Protein AF-A0A3B3XGP6-F1 (afdb_monomer_lite)

Foldseek 3Di:
DVVVVVVVVVVPDDDPPPDDDDDPDDPPHPDDDDDDDDDDDDDDDDDDDDDDDDDDDDDDPDPDDDDDPDDD

Radius of gyration: 27.96 Å; chains: 1; bounding box: 34×48×77 Å

Organism: NCBI:txid48701

pLDDT: mean 72.14, std 15.5, range [37.72, 93.5]

Sequence (72 aa):
MLLLFALCSSVAQGAEGRCSPADPAGAQHPVRALLERVQAGRGCAAREQGNKETHVIALQRATNSPENMSCI

Secondary structure (DSSP, 8-state):
-HHHHHHHHHHSS-----PPPPPPPPTT-S-----------S----PPSSS--------PPPSS--S-----

Structure (mmCIF, N/CA/C/O backbone):
data_AF-A0A3B3XGP6-F1
#
_entry.id   AF-A0A3B3XGP6-F1
#
loop_
_atom_site.group_PDB
_atom_site.id
_atom_site.type_symbol
_atom_site.label_atom_id
_atom_site.label_alt_id
_atom_site.label_comp_id
_atom_site.label_asym_id
_atom_site.label_entity_id
_atom_site.label_seq_id
_atom_site.pdbx_PDB_ins_code
_atom_site.Cartn_x
_atom_site.Cartn_y
_atom_site.Cartn_z
_atom_site.occupancy
_atom_site.B_iso_or_equiv
_atom_site.auth_seq_id
_atom_site.auth_comp_id
_atom_site.auth_asym_id
_atom_site.auth_atom_id
_atom_site.pdbx_PDB_model_num
ATOM 1 N N . MET A 1 1 ? 11.408 33.540 -53.829 1.00 61.38 1 MET A N 1
ATOM 2 C CA . MET A 1 1 ? 10.826 34.156 -52.612 1.00 61.38 1 MET A CA 1
ATOM 3 C C . MET A 1 1 ? 9.440 33.611 -52.257 1.00 61.38 1 MET A C 1
ATOM 5 O O . MET A 1 1 ? 9.210 33.406 -51.081 1.00 61.38 1 MET A O 1
ATOM 9 N N . LEU A 1 2 ? 8.545 33.296 -53.208 1.00 58.38 2 LEU A N 1
ATOM 10 C CA . LEU A 1 2 ? 7.267 32.616 -52.896 1.00 58.38 2 LEU A CA 1
ATOM 11 C C . LEU A 1 2 ? 7.433 31.151 -52.447 1.00 58.38 2 LEU A C 1
ATOM 13 O O . LEU A 1 2 ? 6.740 30.704 -51.542 1.00 58.38 2 LEU A O 1
ATOM 17 N N . LEU A 1 3 ? 8.405 30.427 -53.014 1.00 57.41 3 LEU A N 1
ATOM 18 C CA . LEU A 1 3 ? 8.699 29.037 -52.632 1.00 57.41 3 LEU A CA 1
ATOM 19 C C . LEU A 1 3 ? 9.209 28.899 -51.187 1.00 57.41 3 LEU A C 1
ATOM 21 O O . LEU A 1 3 ? 8.848 27.953 -50.502 1.00 57.41 3 LEU A O 1
ATOM 25 N N . LEU A 1 4 ? 10.001 29.865 -50.707 1.00 59.22 4 LEU A N 1
ATOM 26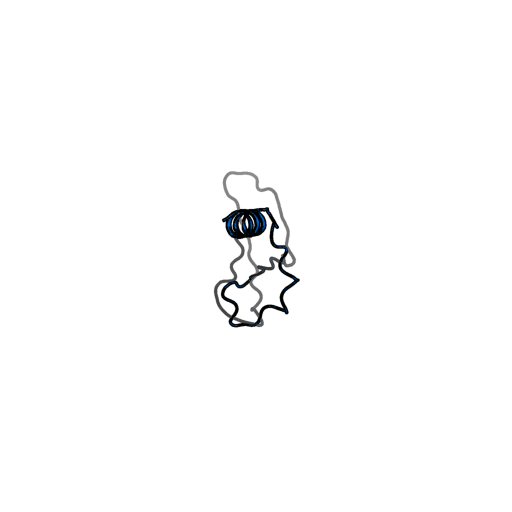 C CA . LEU A 1 4 ? 10.498 29.890 -49.325 1.00 59.22 4 LEU A CA 1
ATOM 27 C C . LEU A 1 4 ? 9.373 30.187 -48.325 1.00 59.22 4 LEU A C 1
ATOM 29 O O . LEU A 1 4 ? 9.307 29.554 -47.276 1.00 59.22 4 LEU A O 1
ATOM 33 N N . PHE A 1 5 ? 8.461 31.102 -48.672 1.00 57.31 5 PHE A N 1
ATOM 34 C CA . PHE A 1 5 ? 7.302 31.424 -47.837 1.00 57.31 5 PHE A CA 1
ATOM 35 C C . PHE A 1 5 ? 6.346 30.228 -47.714 1.00 57.31 5 PHE A C 1
ATOM 37 O O . PHE A 1 5 ? 5.931 29.893 -46.608 1.00 57.31 5 PHE A O 1
ATOM 44 N N . ALA A 1 6 ? 6.078 29.528 -48.823 1.00 59.44 6 ALA A N 1
ATOM 45 C CA . ALA A 1 6 ? 5.248 28.322 -48.833 1.00 59.44 6 ALA A CA 1
ATOM 46 C C . ALA A 1 6 ? 5.864 27.165 -48.024 1.00 59.44 6 ALA A C 1
ATOM 48 O O . ALA A 1 6 ? 5.141 26.453 -47.327 1.00 59.44 6 ALA A O 1
ATOM 49 N N . LEU A 1 7 ? 7.195 27.005 -48.063 1.00 55.72 7 LEU A N 1
ATOM 50 C CA . LEU A 1 7 ? 7.884 25.985 -47.270 1.00 55.72 7 LEU A CA 1
ATOM 51 C C . LEU A 1 7 ? 7.758 26.270 -45.767 1.00 55.72 7 LEU A C 1
ATOM 53 O O . LEU A 1 7 ? 7.357 25.385 -45.015 1.00 55.72 7 LEU A O 1
ATOM 57 N N . CYS A 1 8 ? 8.003 27.510 -45.327 1.00 55.28 8 CYS A N 1
ATOM 58 C CA . CYS A 1 8 ? 7.887 27.882 -43.912 1.00 55.28 8 CYS A CA 1
ATOM 59 C C . CYS A 1 8 ? 6.461 27.718 -43.361 1.00 55.28 8 CYS A C 1
ATOM 61 O O . CYS A 1 8 ? 6.295 27.317 -42.210 1.00 55.28 8 CYS A O 1
ATOM 63 N N . SER A 1 9 ? 5.428 27.970 -44.173 1.00 55.03 9 SER A N 1
ATOM 64 C CA . SER A 1 9 ? 4.029 27.795 -43.757 1.00 55.03 9 SER A CA 1
ATOM 65 C C . SER A 1 9 ? 3.625 26.330 -43.548 1.00 55.03 9 SER A C 1
ATOM 67 O O . SER A 1 9 ? 2.709 26.071 -42.772 1.00 55.03 9 SER A O 1
ATOM 69 N N . SER A 1 10 ? 4.307 25.379 -44.198 1.00 53.03 10 SER A N 1
ATOM 70 C CA . SER A 1 10 ? 4.041 23.939 -44.041 1.00 53.03 10 SER A CA 1
ATOM 71 C C . SER A 1 10 ? 4.645 23.336 -42.767 1.00 53.03 10 SER A C 1
ATOM 73 O O . SER A 1 10 ? 4.100 22.380 -42.228 1.00 53.03 10 SER A O 1
ATOM 75 N N . VAL A 1 11 ? 5.726 23.923 -42.240 1.00 54.94 11 VAL A N 1
ATOM 76 C CA . VAL A 1 11 ? 6.396 23.437 -41.017 1.00 54.94 11 VAL A CA 1
ATOM 77 C C . VAL A 1 11 ? 5.637 23.855 -39.748 1.00 54.94 11 VAL A C 1
ATOM 79 O O . VAL A 1 11 ? 5.761 23.213 -38.711 1.00 54.94 11 VAL A O 1
ATOM 82 N N . ALA A 1 12 ? 4.827 24.916 -39.825 1.00 55.78 12 ALA A N 1
ATOM 83 C CA . ALA A 1 12 ? 4.142 25.501 -38.671 1.00 55.78 12 ALA A CA 1
ATOM 84 C C . ALA A 1 12 ? 2.691 25.023 -38.469 1.00 55.78 12 ALA A C 1
ATOM 86 O O . ALA A 1 12 ? 2.085 25.350 -37.448 1.00 55.78 12 ALA A O 1
ATOM 87 N N . GLN A 1 13 ? 2.108 24.260 -39.400 1.00 55.69 13 GLN A N 1
ATOM 88 C CA . GLN A 1 13 ? 0.735 23.771 -39.243 1.00 55.69 13 GLN A CA 1
ATOM 89 C C . GLN A 1 13 ? 0.713 22.401 -38.568 1.00 55.69 13 GLN A C 1
ATOM 91 O O . GLN A 1 13 ? 0.668 21.360 -39.212 1.00 55.69 13 GLN A O 1
ATOM 96 N N . GLY A 1 14 ? 0.744 22.454 -37.235 1.00 60.69 14 GLY A N 1
ATOM 97 C CA . GLY A 1 14 ? -0.120 21.657 -36.367 1.00 60.69 14 GLY A CA 1
ATOM 98 C C . GLY A 1 14 ? -0.331 20.200 -36.758 1.00 60.69 14 GLY A C 1
ATOM 99 O O . GLY A 1 14 ? -1.431 19.810 -37.132 1.00 60.69 14 GLY A O 1
ATOM 100 N N . ALA A 1 15 ? 0.686 19.376 -36.550 1.00 59.00 15 ALA A N 1
ATOM 101 C CA . ALA A 1 15 ? 0.421 18.032 -36.079 1.00 59.00 15 ALA A CA 1
ATOM 102 C C . ALA A 1 15 ? 0.680 18.058 -34.573 1.00 59.00 15 ALA A C 1
ATOM 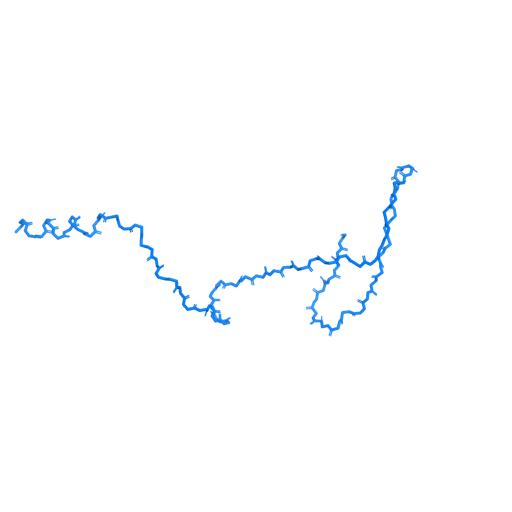104 O O . ALA A 1 15 ? 1.824 18.229 -34.152 1.00 59.00 15 AL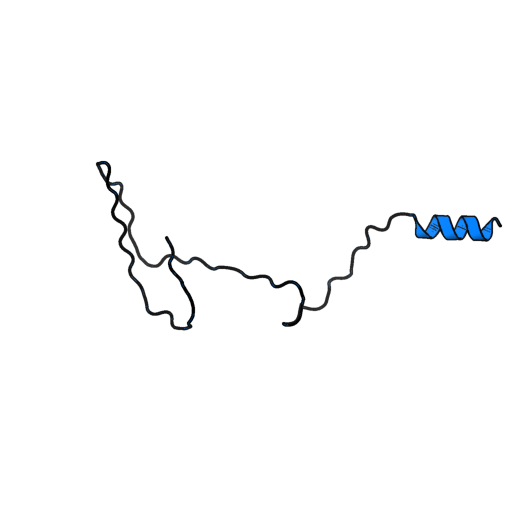A A O 1
ATOM 105 N N . GLU A 1 16 ? -0.351 17.872 -33.745 1.00 62.97 16 GLU A N 1
ATOM 106 C CA . GLU A 1 16 ? -0.113 17.141 -32.500 1.00 62.97 16 GLU A CA 1
ATOM 107 C C . GLU A 1 16 ? 0.519 15.823 -32.941 1.00 62.97 16 GLU A C 1
ATOM 109 O O . GLU A 1 16 ? -0.157 14.942 -33.477 1.00 62.97 16 GLU A O 1
ATOM 114 N N . GLY A 1 17 ? 1.848 15.763 -32.867 1.00 61.97 17 GLY A N 1
ATOM 115 C CA . GLY A 1 17 ? 2.618 14.624 -33.320 1.00 61.97 17 GLY A CA 1
ATOM 116 C C . GLY A 1 17 ? 2.227 13.449 -32.451 1.00 61.97 17 GLY A C 1
ATOM 117 O O . GLY A 1 17 ? 2.755 13.281 -31.355 1.00 61.97 17 GLY A O 1
ATOM 118 N N . ARG A 1 18 ? 1.267 12.647 -32.913 1.00 66.94 18 ARG A N 1
ATOM 119 C CA . ARG A 1 18 ? 1.024 11.335 -32.335 1.00 66.94 18 ARG A CA 1
ATOM 120 C C . ARG A 1 18 ? 2.293 10.540 -32.569 1.00 66.94 18 ARG A C 1
ATOM 122 O O . ARG A 1 18 ? 2.561 10.100 -33.685 1.00 66.94 18 ARG A O 1
ATOM 129 N N . CYS A 1 19 ? 3.088 10.400 -31.519 1.00 72.88 19 CYS A N 1
ATOM 130 C CA . CYS A 1 19 ? 4.172 9.443 -31.512 1.00 72.88 19 CYS A CA 1
ATOM 131 C C . CYS A 1 19 ? 3.553 8.062 -31.726 1.00 72.88 19 CYS A C 1
ATOM 133 O O . CYS A 1 19 ? 2.573 7.705 -31.064 1.00 72.88 19 CYS A O 1
ATOM 135 N N . SER A 1 20 ? 4.112 7.289 -32.655 1.00 77.06 20 SER A N 1
ATOM 136 C CA . SER A 1 20 ? 3.818 5.860 -32.716 1.00 77.06 20 SER A CA 1
ATOM 137 C C . SER A 1 20 ? 4.071 5.249 -31.333 1.00 77.06 20 SER A C 1
ATOM 139 O O . SER A 1 20 ? 4.988 5.710 -30.642 1.00 77.06 20 SER A O 1
ATOM 141 N N . PRO A 1 21 ? 3.280 4.251 -30.899 1.00 71.94 21 PRO A N 1
ATOM 142 C CA . PRO A 1 21 ? 3.519 3.579 -29.629 1.00 71.94 21 PRO A CA 1
ATOM 143 C C . PRO A 1 21 ? 4.982 3.140 -29.557 1.00 71.94 21 PRO A C 1
ATOM 145 O O . PRO A 1 21 ? 5.458 2.452 -30.459 1.00 71.94 21 PRO A O 1
ATOM 148 N N . ALA A 1 22 ? 5.699 3.599 -28.533 1.00 72.12 22 ALA A N 1
ATOM 149 C CA . ALA A 1 22 ? 7.079 3.192 -28.330 1.00 72.12 22 ALA A CA 1
ATOM 150 C C . ALA A 1 22 ? 7.131 1.689 -28.025 1.00 72.12 22 ALA A C 1
ATOM 152 O O . ALA A 1 22 ? 6.201 1.140 -27.423 1.00 72.12 22 ALA A O 1
ATOM 153 N N . ASP A 1 23 ? 8.233 1.041 -28.404 1.00 81.38 23 ASP A N 1
ATOM 154 C CA . ASP A 1 23 ? 8.556 -0.296 -27.911 1.00 81.38 23 ASP A CA 1
ATOM 155 C C . ASP A 1 23 ? 8.526 -0.318 -26.369 1.00 81.38 23 ASP A C 1
ATOM 157 O O . ASP A 1 23 ? 8.723 0.728 -25.733 1.00 81.38 23 ASP A O 1
ATOM 161 N N . PRO A 1 24 ? 8.285 -1.481 -25.732 1.00 85.25 24 PRO A N 1
ATOM 162 C CA . PRO A 1 24 ? 8.237 -1.577 -24.278 1.00 85.25 24 PRO A CA 1
ATOM 163 C C . PRO A 1 24 ? 9.438 -0.894 -23.612 1.00 85.25 24 PRO A C 1
ATOM 165 O O . PRO A 1 24 ? 10.594 -1.187 -23.923 1.00 85.25 24 PRO A O 1
ATOM 168 N N . ALA A 1 25 ? 9.160 0.020 -22.678 1.00 83.19 25 ALA A N 1
ATOM 169 C CA . ALA A 1 25 ? 10.192 0.777 -21.980 1.00 83.19 25 ALA A CA 1
ATOM 170 C C . ALA A 1 25 ? 11.137 -0.168 -21.214 1.00 83.19 25 ALA A C 1
ATOM 172 O O . ALA A 1 25 ? 10.717 -0.910 -20.325 1.00 83.19 25 ALA A O 1
ATOM 173 N N . GLY A 1 26 ? 12.426 -0.139 -21.560 1.00 81.00 26 GLY A N 1
ATOM 174 C CA . GLY A 1 26 ? 13.458 -0.931 -20.891 1.00 81.00 26 GLY A CA 1
ATOM 175 C C . GLY A 1 26 ? 13.845 -0.383 -19.511 1.00 81.00 26 GLY A C 1
ATOM 176 O O . GLY A 1 26 ? 13.496 0.733 -19.133 1.00 81.00 26 GLY A O 1
ATOM 177 N N . ALA A 1 27 ? 14.652 -1.136 -18.758 1.00 79.38 27 ALA A N 1
ATOM 178 C CA . ALA A 1 27 ? 15.049 -0.781 -17.386 1.00 79.38 27 ALA A CA 1
ATOM 179 C C . ALA A 1 27 ? 15.818 0.557 -17.248 1.00 79.38 27 ALA A C 1
ATOM 181 O O . ALA A 1 27 ? 15.859 1.142 -16.163 1.00 79.38 27 ALA A O 1
ATOM 182 N N . GLN A 1 28 ? 16.431 1.042 -18.332 1.00 83.81 28 GLN A N 1
ATOM 183 C CA . GLN A 1 28 ? 17.182 2.306 -18.392 1.00 83.81 28 GLN A CA 1
ATOM 184 C C . GLN A 1 28 ? 16.312 3.500 -18.821 1.00 83.81 28 GLN A C 1
ATOM 186 O O . GLN A 1 28 ? 16.825 4.607 -18.967 1.00 83.81 28 GLN A O 1
ATOM 191 N N . HIS A 1 29 ? 15.009 3.292 -19.040 1.00 84.81 29 HIS A N 1
ATOM 192 C CA . HIS A 1 29 ? 14.098 4.368 -19.410 1.00 84.81 29 HIS A CA 1
ATOM 193 C C . HIS A 1 29 ? 14.073 5.445 -18.305 1.00 84.81 29 HIS A C 1
ATOM 195 O O . HIS A 1 29 ? 13.991 5.098 -17.121 1.00 84.81 29 HIS A O 1
ATOM 201 N N . PRO A 1 30 ? 14.138 6.744 -18.662 1.00 86.06 30 PRO A N 1
ATOM 202 C CA . PRO A 1 30 ? 14.248 7.834 -17.687 1.00 86.06 30 PRO A CA 1
ATOM 203 C C . PRO A 1 30 ? 13.022 7.944 -16.773 1.00 86.06 30 PRO A C 1
ATOM 205 O O . PRO A 1 30 ? 13.120 8.452 -15.661 1.00 86.06 30 PRO A O 1
ATOM 208 N N . VAL A 1 31 ? 11.872 7.444 -17.230 1.00 85.31 31 VAL A N 1
ATOM 209 C CA . VAL A 1 31 ? 10.636 7.361 -16.445 1.00 85.31 31 VAL A CA 1
ATOM 210 C C . VAL A 1 31 ? 10.377 5.911 -16.064 1.00 85.31 31 VAL A C 1
ATOM 212 O O . VAL A 1 31 ? 10.358 5.038 -16.932 1.00 85.31 31 VAL A O 1
ATOM 215 N N . ARG A 1 32 ? 10.126 5.666 -14.777 1.00 83.25 32 ARG A N 1
ATOM 216 C CA . ARG A 1 32 ? 9.730 4.361 -14.242 1.00 83.25 32 ARG A CA 1
ATOM 217 C C . ARG A 1 32 ? 8.352 4.473 -13.607 1.00 83.25 32 ARG A C 1
ATOM 219 O O . ARG A 1 32 ? 8.110 5.386 -12.824 1.00 83.25 32 ARG A O 1
ATOM 226 N N . ALA A 1 33 ? 7.471 3.532 -13.927 1.00 83.12 33 ALA A N 1
ATOM 227 C CA . ALA A 1 33 ? 6.192 3.392 -13.247 1.00 83.12 33 ALA A CA 1
ATOM 228 C C . ALA A 1 33 ? 6.346 2.400 -12.089 1.00 83.12 33 ALA A C 1
ATOM 230 O O . ALA A 1 33 ? 6.780 1.266 -12.293 1.00 83.12 33 ALA A O 1
ATOM 231 N N . LEU A 1 34 ? 5.989 2.830 -10.880 1.00 84.44 34 LEU A N 1
ATOM 232 C CA . LEU A 1 34 ? 5.903 1.976 -9.700 1.00 84.44 34 LEU A CA 1
ATOM 233 C C . LEU A 1 34 ? 4.431 1.851 -9.316 1.00 84.44 34 LEU A C 1
ATOM 235 O O . LEU A 1 34 ? 3.727 2.855 -9.238 1.00 84.44 34 LEU A O 1
ATOM 239 N N . LEU A 1 35 ? 3.969 0.622 -9.094 1.00 85.62 35 LEU A N 1
ATOM 240 C CA . LEU A 1 35 ? 2.625 0.352 -8.597 1.00 85.62 35 LEU A CA 1
ATOM 241 C C . LEU A 1 35 ? 2.734 -0.258 -7.206 1.00 85.62 35 LEU A C 1
ATOM 243 O O . LEU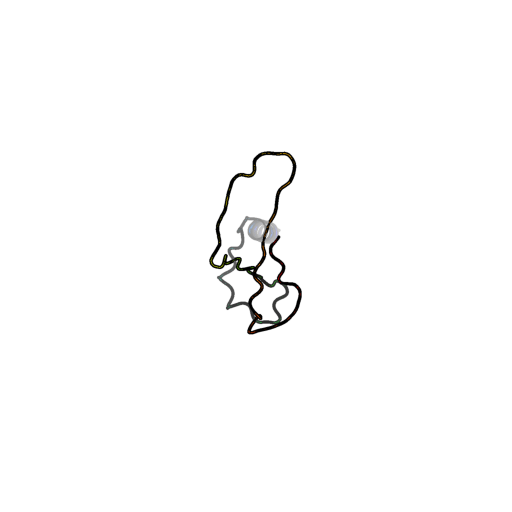 A 1 35 ? 3.090 -1.430 -7.064 1.00 85.62 35 LEU A O 1
ATOM 247 N N . GLU A 1 36 ? 2.401 0.533 -6.195 1.00 83.81 36 GLU A N 1
ATOM 248 C CA . GLU A 1 36 ? 2.218 0.020 -4.846 1.00 83.81 36 GLU A CA 1
ATOM 249 C C . GLU A 1 36 ? 0.940 -0.823 -4.795 1.00 83.81 36 GLU A C 1
ATOM 251 O O . GLU A 1 36 ? -0.126 -0.411 -5.259 1.00 83.81 36 GLU A O 1
ATOM 256 N N . ARG A 1 37 ? 1.052 -2.044 -4.269 1.00 82.75 37 ARG A N 1
ATOM 257 C CA . ARG A 1 37 ? -0.080 -2.959 -4.118 1.00 82.75 37 ARG A CA 1
ATOM 258 C C . ARG A 1 37 ? -0.386 -3.113 -2.640 1.00 82.75 37 ARG A C 1
ATOM 260 O O . ARG A 1 37 ? 0.343 -3.804 -1.934 1.00 82.75 37 ARG A O 1
ATOM 267 N N . VAL A 1 38 ? -1.492 -2.520 -2.206 1.00 78.12 38 VAL A N 1
ATOM 268 C CA . VAL A 1 38 ? -2.011 -2.701 -0.850 1.00 78.12 38 VAL A CA 1
ATOM 269 C C . VAL A 1 38 ? -2.977 -3.879 -0.855 1.00 78.12 38 VAL A C 1
ATOM 271 O O . VAL A 1 38 ? -3.976 -3.878 -1.573 1.00 78.12 38 VAL A O 1
ATOM 274 N N . GLN A 1 39 ? -2.662 -4.907 -0.073 1.00 78.31 39 GLN A N 1
ATOM 275 C CA . GLN A 1 39 ? -3.540 -6.049 0.154 1.00 78.31 39 GLN A CA 1
ATOM 276 C C . GLN A 1 39 ? -3.734 -6.205 1.655 1.00 78.31 39 GLN A C 1
ATOM 278 O O . GLN A 1 39 ? -2.768 -6.395 2.391 1.00 78.31 39 GLN A O 1
ATOM 283 N N . ALA A 1 40 ? -4.983 -6.124 2.105 1.00 75.94 40 ALA A N 1
ATOM 284 C CA . ALA A 1 40 ? -5.310 -6.410 3.489 1.00 75.94 40 ALA A CA 1
ATOM 285 C C . ALA A 1 40 ? -5.311 -7.928 3.711 1.00 75.94 40 ALA A C 1
ATOM 287 O O . ALA A 1 40 ? -5.912 -8.687 2.946 1.00 75.94 40 ALA A O 1
ATOM 288 N N . GLY A 1 41 ? -4.639 -8.365 4.776 1.00 79.75 41 GLY A N 1
ATOM 289 C CA . GLY A 1 41 ? -4.805 -9.713 5.305 1.00 79.75 41 GLY A CA 1
ATOM 290 C C . GLY A 1 41 ? -6.183 -9.897 5.950 1.00 79.75 41 GLY A C 1
ATOM 291 O O . GLY A 1 41 ? -7.062 -9.038 5.879 1.00 79.75 41 GLY A O 1
ATOM 292 N N . ARG A 1 42 ? -6.379 -11.030 6.630 1.00 84.44 42 ARG A N 1
ATOM 293 C CA . ARG A 1 42 ? -7.578 -11.221 7.459 1.00 84.44 42 ARG A CA 1
ATOM 294 C C . ARG A 1 42 ? -7.558 -10.238 8.629 1.00 84.44 42 ARG A C 1
ATOM 296 O O . ARG A 1 42 ? -6.533 -10.096 9.287 1.00 84.44 42 ARG A O 1
ATOM 303 N N . GLY A 1 43 ? -8.703 -9.637 8.921 1.00 87.69 43 GLY A N 1
ATOM 304 C CA . GLY A 1 43 ? -8.864 -8.717 10.039 1.00 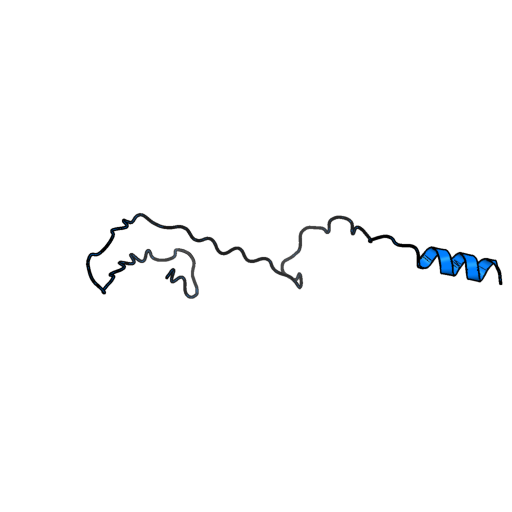87.69 43 GLY A CA 1
ATOM 305 C C . GLY A 1 43 ? -10.331 -8.467 10.364 1.00 87.69 43 GLY A C 1
ATOM 306 O O . GLY A 1 43 ? -11.228 -9.025 9.727 1.00 87.69 43 GLY A O 1
ATOM 307 N N . CYS A 1 44 ? -10.563 -7.627 11.366 1.00 89.00 44 CYS A N 1
ATOM 308 C CA . CYS A 1 44 ? -11.881 -7.133 11.738 1.00 89.00 44 CYS A CA 1
ATOM 309 C C . CYS A 1 44 ? -11.821 -5.622 11.982 1.00 89.00 44 CYS A C 1
ATOM 311 O O . CYS A 1 44 ? -10.768 -5.079 12.305 1.00 89.00 44 CYS A O 1
ATOM 313 N N . ALA A 1 45 ? -12.964 -4.960 11.825 1.00 90.81 45 ALA A N 1
ATOM 314 C CA . ALA A 1 45 ? -13.149 -3.563 12.185 1.00 90.81 45 ALA A CA 1
ATOM 315 C C . ALA A 1 45 ? -14.314 -3.469 13.169 1.00 90.81 45 ALA A C 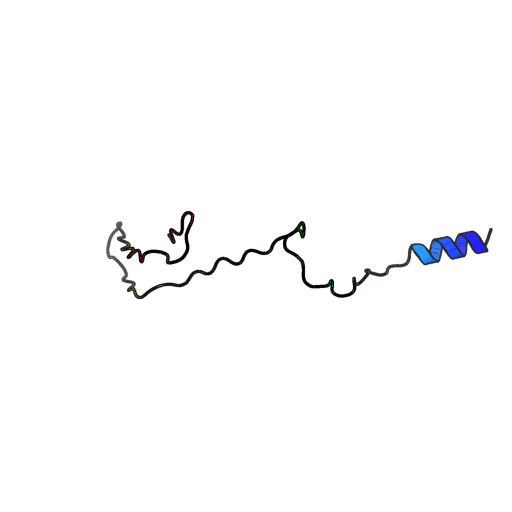1
ATOM 317 O O . ALA A 1 45 ? -15.333 -4.145 13.004 1.00 90.81 45 ALA A O 1
ATOM 318 N N . ALA A 1 46 ? -14.162 -2.633 14.188 1.00 91.31 46 ALA A N 1
ATOM 319 C CA . ALA A 1 46 ? -15.199 -2.367 15.169 1.00 91.31 46 ALA A CA 1
ATOM 320 C C . ALA A 1 46 ? -15.205 -0.877 15.499 1.00 91.31 46 ALA A C 1
ATOM 322 O O . ALA A 1 46 ? -14.166 -0.225 15.497 1.00 91.31 46 ALA A O 1
ATOM 323 N N . ARG A 1 47 ? -16.391 -0.337 15.784 1.00 91.94 47 ARG A N 1
ATOM 324 C CA . ARG A 1 47 ? -16.531 1.040 16.255 1.00 91.94 47 ARG A CA 1
ATOM 325 C C . ARG A 1 47 ? -16.304 1.072 17.762 1.00 91.94 47 ARG A C 1
ATOM 327 O O . ARG A 1 47 ? -17.055 0.433 18.497 1.00 91.94 47 ARG A O 1
ATOM 334 N N . GLU A 1 48 ? -15.315 1.834 18.211 1.00 91.44 48 GLU A N 1
ATOM 335 C CA . GLU A 1 48 ? -15.040 2.018 19.637 1.00 91.44 48 GLU A CA 1
ATOM 336 C C . GLU A 1 48 ? -15.922 3.124 20.246 1.00 91.44 48 GLU A C 1
ATOM 338 O O . GLU A 1 48 ? -16.260 4.115 19.592 1.00 91.44 48 GLU A O 1
ATOM 343 N N . GLN A 1 49 ? -16.330 2.940 21.506 1.00 91.12 49 GLN A N 1
ATOM 344 C CA . GLN A 1 49 ? -17.020 3.964 22.286 1.00 91.12 49 GLN A CA 1
ATOM 345 C C . GLN A 1 49 ? -16.001 4.702 23.159 1.00 91.12 49 GLN A C 1
ATOM 347 O O . GLN A 1 49 ? -15.412 4.112 24.060 1.00 91.12 49 GLN A O 1
ATOM 352 N N . GLY A 1 50 ? -15.828 6.003 22.924 1.00 90.38 50 GLY A N 1
ATOM 353 C CA . GLY A 1 50 ? -14.898 6.849 23.673 1.00 90.38 50 GLY A CA 1
ATOM 354 C C . GLY A 1 50 ? -13.958 7.626 22.755 1.00 90.38 50 GLY A C 1
ATOM 355 O O . GLY A 1 50 ? -14.232 7.789 21.570 1.00 90.38 50 GLY A O 1
ATOM 356 N N . ASN A 1 51 ? -12.857 8.125 23.323 1.00 93.19 51 ASN A N 1
ATOM 357 C CA . ASN A 1 51 ? -11.938 9.052 22.646 1.00 93.19 51 ASN A CA 1
ATOM 358 C C . ASN A 1 51 ? -10.582 8.399 22.327 1.00 93.19 51 ASN A C 1
ATOM 360 O O . ASN A 1 51 ? -9.603 9.095 22.063 1.00 93.19 51 ASN A O 1
ATOM 364 N N . LYS A 1 52 ? -10.501 7.074 22.456 1.00 91.81 52 LYS A N 1
ATOM 365 C CA . LYS A 1 52 ? -9.322 6.269 22.146 1.00 91.81 52 LYS A CA 1
ATOM 366 C C . LYS A 1 52 ? -9.720 5.235 21.103 1.00 91.81 52 LYS A C 1
ATOM 368 O O . LYS A 1 52 ? -10.879 4.840 21.064 1.00 91.81 52 LYS A O 1
ATOM 373 N N . GLU A 1 53 ? -8.756 4.876 20.267 1.00 93.50 53 GLU A N 1
ATOM 374 C CA . GLU A 1 53 ? -8.886 3.877 19.214 1.00 93.50 53 GLU A CA 1
ATOM 375 C C . GLU A 1 53 ? -7.685 2.928 19.289 1.00 93.50 53 GLU A C 1
ATOM 377 O O . GLU A 1 53 ? -6.557 3.380 19.518 1.00 93.50 53 GLU A O 1
ATOM 382 N N . THR A 1 54 ? -7.915 1.625 19.112 1.00 91.44 54 THR A N 1
ATOM 383 C CA . THR A 1 54 ? -6.851 0.608 19.096 1.00 91.44 54 THR A CA 1
ATOM 384 C C . THR A 1 54 ? -6.816 -0.138 17.765 1.00 91.44 54 THR A C 1
ATOM 386 O O . THR A 1 54 ? -7.796 -0.766 17.374 1.00 91.44 54 THR A O 1
ATOM 389 N N . HIS A 1 55 ? -5.647 -0.155 17.120 1.00 90.88 55 HIS A N 1
ATOM 390 C CA . HIS A 1 55 ? -5.382 -0.914 15.894 1.00 90.88 55 HIS A CA 1
ATOM 391 C C . HIS A 1 55 ? -4.405 -2.054 16.183 1.00 90.88 55 HIS A C 1
ATOM 393 O O . HIS A 1 55 ? -3.375 -1.845 16.825 1.00 90.88 55 HIS A O 1
ATOM 399 N N . VAL A 1 56 ? -4.713 -3.264 15.712 1.00 88.19 56 VAL A N 1
ATOM 400 C CA . VAL A 1 56 ? -3.840 -4.438 15.869 1.00 88.19 56 VAL A CA 1
ATOM 401 C C . VAL A 1 56 ? -3.283 -4.833 14.509 1.00 88.19 56 VAL A C 1
ATOM 403 O O . VAL A 1 56 ? -4.032 -5.212 13.612 1.00 88.19 56 VAL A O 1
ATOM 406 N N . ILE A 1 57 ? -1.959 -4.785 14.374 1.00 85.12 57 ILE A N 1
ATOM 407 C CA . ILE A 1 57 ? -1.258 -5.107 13.130 1.00 85.12 57 ILE A CA 1
ATOM 408 C C . ILE A 1 57 ? -0.566 -6.460 13.290 1.00 85.12 57 ILE A C 1
ATOM 410 O O . ILE A 1 57 ? 0.362 -6.611 14.085 1.00 85.12 57 ILE A O 1
ATOM 414 N N . ALA A 1 58 ? -1.010 -7.453 12.520 1.00 83.12 58 ALA A N 1
ATOM 415 C CA . ALA A 1 58 ? -0.346 -8.748 12.433 1.00 83.12 58 ALA A CA 1
ATOM 416 C C . ALA A 1 58 ? 0.655 -8.736 11.272 1.00 83.12 58 ALA A C 1
ATOM 418 O O . ALA A 1 58 ? 0.270 -8.753 10.103 1.00 83.12 58 ALA A O 1
ATOM 419 N N . LEU A 1 59 ? 1.950 -8.718 11.589 1.00 77.56 59 LEU A N 1
ATOM 420 C CA . LEU A 1 59 ? 3.004 -8.725 10.579 1.00 77.56 59 LEU A CA 1
ATOM 421 C C . LEU A 1 59 ? 3.331 -10.162 10.149 1.00 77.56 59 LEU A C 1
ATOM 423 O O . LEU A 1 59 ? 3.853 -10.952 10.937 1.00 77.56 59 LEU A O 1
ATOM 427 N N . GLN A 1 60 ? 3.082 -10.500 8.883 1.00 70.81 60 GLN A N 1
ATOM 428 C CA . GLN A 1 60 ? 3.656 -11.700 8.274 1.00 70.81 60 GLN A CA 1
ATOM 429 C C . GLN A 1 60 ? 5.041 -11.365 7.706 1.00 70.81 60 GLN A C 1
ATOM 431 O O . GLN A 1 60 ? 5.240 -10.300 7.123 1.00 70.81 60 GLN A O 1
ATOM 436 N N . ARG A 1 61 ? 6.017 -12.271 7.860 1.00 66.06 61 ARG A N 1
ATOM 437 C CA . ARG A 1 61 ? 7.359 -12.090 7.286 1.00 66.06 61 ARG A CA 1
ATOM 438 C C . ARG A 1 61 ? 7.244 -11.941 5.766 1.00 66.06 61 ARG A C 1
ATOM 440 O O . ARG A 1 61 ? 6.788 -12.868 5.096 1.00 66.06 61 ARG A O 1
ATOM 447 N N . ALA A 1 62 ? 7.678 -10.799 5.238 1.00 58.78 62 ALA A N 1
ATOM 448 C CA . ALA A 1 62 ? 7.786 -10.581 3.802 1.00 58.78 62 ALA A CA 1
ATOM 449 C C . ALA A 1 62 ? 8.711 -11.650 3.201 1.00 58.78 62 ALA A C 1
ATOM 451 O O . ALA A 1 62 ? 9.857 -11.790 3.627 1.00 58.78 62 ALA A O 1
ATOM 452 N N . THR A 1 63 ? 8.227 -12.427 2.230 1.00 55.41 63 THR A N 1
ATOM 453 C CA . THR A 1 63 ? 9.059 -13.426 1.537 1.00 55.41 63 THR A CA 1
ATOM 454 C C . THR A 1 63 ? 10.006 -12.796 0.516 1.00 55.41 63 THR A C 1
ATOM 456 O O . THR A 1 63 ? 10.810 -13.513 -0.059 1.00 55.41 63 THR A O 1
ATOM 459 N N . ASN A 1 64 ? 9.949 -11.475 0.313 1.00 51.62 64 ASN A N 1
ATOM 460 C CA . ASN A 1 64 ? 10.891 -10.707 -0.497 1.00 51.62 64 ASN A CA 1
ATOM 461 C C . ASN A 1 64 ? 11.079 -9.330 0.163 1.00 51.62 64 ASN A C 1
ATOM 463 O O . ASN A 1 64 ? 10.117 -8.576 0.285 1.00 51.62 64 ASN A O 1
ATOM 467 N N . SER A 1 65 ? 12.278 -9.032 0.660 1.00 52.31 65 SER A N 1
ATOM 468 C CA . SER A 1 65 ? 12.640 -7.738 1.262 1.00 52.31 65 SER A CA 1
ATOM 469 C C . SER A 1 65 ? 13.253 -6.799 0.201 1.00 52.31 65 SER A C 1
ATOM 471 O O . SER A 1 65 ? 13.438 -7.250 -0.934 1.00 52.31 65 SER A O 1
ATOM 473 N N . PRO A 1 66 ? 13.677 -5.557 0.525 1.00 54.72 66 PRO A N 1
ATOM 474 C CA . PRO A 1 66 ? 13.445 -4.723 1.717 1.00 54.72 66 PRO A CA 1
ATOM 475 C C . PRO A 1 66 ? 12.945 -3.315 1.265 1.00 54.72 66 PRO A C 1
ATOM 477 O O . PRO A 1 66 ? 13.234 -2.856 0.173 1.00 54.72 66 PRO A O 1
ATOM 480 N N . GLU A 1 67 ? 12.098 -2.567 1.951 1.00 47.16 67 GLU A N 1
ATOM 481 C CA . GLU A 1 67 ? 12.425 -1.691 3.073 1.00 47.16 67 GLU A CA 1
ATOM 482 C C . GLU A 1 67 ? 11.099 -0.985 3.383 1.00 47.16 67 GLU A C 1
ATOM 484 O O . GLU A 1 67 ? 10.524 -0.327 2.522 1.00 47.16 67 GLU A O 1
ATOM 489 N N . ASN A 1 68 ? 10.601 -1.165 4.604 1.00 51.34 68 ASN A N 1
ATOM 490 C CA . ASN A 1 68 ? 9.450 -0.452 5.152 1.00 51.34 68 ASN A CA 1
ATOM 491 C C . ASN A 1 68 ? 8.090 -0.689 4.464 1.00 51.34 68 ASN A C 1
ATOM 493 O O . ASN A 1 68 ? 7.490 0.214 3.890 1.00 51.34 68 ASN A O 1
ATOM 497 N N . MET A 1 69 ? 7.548 -1.899 4.613 1.00 49.50 69 MET A N 1
ATOM 498 C CA . MET A 1 69 ? 6.114 -2.123 4.425 1.00 49.50 69 MET A CA 1
ATOM 499 C C . MET A 1 69 ? 5.425 -2.025 5.788 1.00 49.50 69 MET A C 1
ATOM 501 O O . MET A 1 69 ? 5.198 -3.026 6.464 1.00 49.50 69 MET A O 1
ATOM 505 N N . SER A 1 70 ? 5.149 -0.790 6.208 1.00 37.72 70 SER A N 1
ATOM 506 C CA . SER A 1 70 ? 4.161 -0.500 7.246 1.00 37.72 70 SER A CA 1
ATOM 507 C C . SER A 1 70 ? 2.957 0.129 6.559 1.00 37.72 70 SER A C 1
ATOM 509 O O . SER A 1 70 ? 3.011 1.289 6.161 1.00 37.72 70 SER A O 1
ATOM 511 N N . CYS A 1 71 ? 1.872 -0.628 6.411 1.00 40.91 71 CYS A N 1
ATOM 512 C CA . CYS A 1 71 ? 0.568 -0.008 6.219 1.00 40.91 71 CYS A CA 1
ATOM 513 C C . CYS A 1 71 ? 0.175 0.626 7.561 1.00 40.91 71 CYS A C 1
ATOM 515 O O . CYS A 1 71 ? 0.200 -0.062 8.584 1.00 40.91 71 CYS A O 1
ATOM 517 N N . ILE A 1 72 ? -0.093 1.934 7.546 1.00 45.59 72 ILE A N 1
ATOM 518 C CA . ILE A 1 72 ? -0.874 2.616 8.589 1.00 45.59 72 ILE A CA 1
ATOM 519 C C . ILE A 1 72 ? -2.298 2.065 8.527 1.00 45.59 72 ILE A C 1
ATOM 521 O O . ILE A 1 72 ? -2.784 1.871 7.386 1.00 45.59 72 ILE A O 1
#